Protein AF-A0A0C1IEH7-F1 (afdb_monomer_lite)

Sequence (112 aa):
MTMTSKEHTEKRVEEVLGSLDNVLKAETKAHFYTRLRSRMGNDEGVWTNLAAYISRPTVALTFIVLLLAINLFILFSNKDTPPEDSVDNMTALAQEYHFERNSMIDQNTILP

pLDDT: mean 72.17, std 13.0, range [45.5, 95.56]

Radius of gyration: 43.82 Å; chains: 1; bounding box: 125×59×76 Å

Secondary structure (DSSP, 8-state):
----HHHHHHHHHHHHHHHHTT-------TTHHHHHHHHHGGGGHHHHHHHHHHTSHHHHHHHHHHHHHHHHHHHHHTTTS----HHHHHHHHHHHTT--S---S-S-----

Foldseek 3Di:
DDDDPVVVVVVVVVVVVVVCVPDDDDDQDPCNVVVVCVVVVCVCVPVVVVVVVCPPVVNVVVVVVVVVVVVVVVVVVCPVPDPPPPVVVVVVVVVVVPPDPDPPPDPDDDDD

Structure (mmCIF, N/CA/C/O backbone):
data_AF-A0A0C1IEH7-F1
#
_entry.id   AF-A0A0C1IEH7-F1
#
loop_
_atom_site.group_PDB
_atom_site.id
_atom_site.type_symbol
_atom_site.label_atom_id
_atom_site.label_alt_id
_atom_site.label_comp_id
_atom_site.label_asym_id
_atom_site.label_entity_id
_atom_site.label_seq_id
_atom_site.pdbx_PDB_ins_code
_atom_site.Cartn_x
_atom_site.Cartn_y
_atom_site.Cartn_z
_atom_site.occupancy
_atom_site.B_iso_or_equiv
_atom_site.auth_seq_id
_atom_site.auth_comp_id
_atom_site.auth_asym_id
_atom_site.auth_atom_id
_atom_site.pdbx_PDB_model_num
ATOM 1 N N . MET A 1 1 ? -44.699 36.491 44.236 1.00 49.25 1 MET A N 1
ATOM 2 C CA . MET A 1 1 ? -43.520 35.853 44.855 1.00 49.25 1 MET A CA 1
ATOM 3 C C . MET A 1 1 ? -42.561 35.503 43.728 1.00 49.25 1 MET A C 1
ATOM 5 O O . MET A 1 1 ? -42.859 34.607 42.955 1.00 49.25 1 MET A O 1
ATOM 9 N N . THR A 1 2 ? -41.522 36.312 43.514 1.00 53.19 2 THR A N 1
ATOM 10 C CA . THR A 1 2 ? -40.578 36.157 42.394 1.00 53.19 2 THR A CA 1
ATOM 11 C C . THR A 1 2 ? -39.394 35.317 42.859 1.00 53.19 2 THR A C 1
ATOM 13 O O . THR A 1 2 ? -38.594 35.794 43.663 1.00 53.19 2 THR A O 1
ATOM 16 N N . MET A 1 3 ? -39.312 34.069 42.396 1.00 53.28 3 MET A N 1
ATOM 17 C CA . MET A 1 3 ? -38.147 33.206 42.627 1.00 53.28 3 MET A CA 1
ATOM 18 C C . MET A 1 3 ? -36.894 33.849 42.015 1.00 53.28 3 MET A C 1
ATOM 20 O O . MET A 1 3 ? -36.952 34.454 40.942 1.00 53.28 3 MET A O 1
ATOM 24 N N . THR A 1 4 ? -35.778 33.801 42.741 1.00 64.31 4 THR A N 1
ATOM 25 C CA . THR A 1 4 ? -34.565 34.579 42.429 1.00 64.31 4 THR A CA 1
ATOM 26 C C . THR A 1 4 ? -33.636 33.809 41.482 1.00 64.31 4 THR A C 1
ATOM 28 O O . THR A 1 4 ? -33.586 32.586 41.514 1.00 64.31 4 THR A O 1
ATOM 31 N N . SER A 1 5 ? -32.872 34.510 40.633 1.00 68.75 5 SER A N 1
ATOM 32 C CA . SER A 1 5 ? -32.027 33.919 39.567 1.00 68.75 5 SER A CA 1
ATOM 33 C C . SER A 1 5 ? -31.106 32.770 40.029 1.00 68.75 5 SER A C 1
ATOM 35 O O . SER A 1 5 ? -30.920 31.796 39.302 1.00 68.75 5 SER A O 1
ATOM 37 N N . LYS A 1 6 ? -30.592 32.830 41.267 1.00 70.50 6 LYS A N 1
ATOM 38 C CA . LYS A 1 6 ? -29.720 31.789 41.842 1.00 70.50 6 LYS A CA 1
ATOM 39 C C . LYS A 1 6 ? -30.426 30.441 41.992 1.00 70.50 6 LYS A C 1
ATOM 41 O O . LYS A 1 6 ? -29.864 29.420 41.604 1.00 70.50 6 LYS A O 1
ATOM 46 N N . GLU A 1 7 ? -31.674 30.475 42.447 1.00 72.56 7 GLU A N 1
ATOM 47 C CA . GLU A 1 7 ? -32.546 29.311 42.630 1.00 72.56 7 GLU A CA 1
ATOM 48 C C . GLU A 1 7 ? -32.792 28.585 41.294 1.00 72.56 7 GLU A C 1
ATOM 50 O O . GLU A 1 7 ? -32.869 27.361 41.231 1.00 72.56 7 GLU A O 1
ATOM 55 N N . HIS A 1 8 ? -32.826 29.338 40.189 1.00 74.12 8 HIS A N 1
ATOM 56 C CA . HIS A 1 8 ? -32.987 28.800 38.838 1.00 74.12 8 HIS A CA 1
ATOM 57 C C . HIS A 1 8 ? -31.760 28.010 38.352 1.00 74.12 8 HIS A C 1
ATOM 59 O O . HIS A 1 8 ? -31.907 27.016 37.640 1.00 74.12 8 HIS A O 1
ATOM 65 N N . THR A 1 9 ? -30.553 28.442 38.724 1.00 79.06 9 THR A N 1
ATOM 66 C CA . THR A 1 9 ? -29.300 27.726 38.427 1.00 79.06 9 THR A CA 1
ATOM 67 C C . THR A 1 9 ? -29.152 26.467 39.261 1.00 79.06 9 THR A C 1
ATOM 69 O O . THR A 1 9 ? -28.836 25.425 38.698 1.00 79.06 9 THR A O 1
ATOM 72 N N . GLU A 1 10 ? -29.418 26.537 40.568 1.00 83.62 10 GLU A N 1
ATOM 73 C CA . GLU A 1 10 ? -29.344 25.365 41.452 1.00 83.62 10 GLU A CA 1
ATOM 74 C C . GLU A 1 10 ? -30.303 24.272 40.991 1.00 83.62 10 GLU A C 1
ATOM 76 O O . GLU A 1 10 ? -29.900 23.126 40.832 1.00 83.62 10 GLU A O 1
ATOM 81 N N . LYS A 1 11 ? -31.534 24.641 40.626 1.00 85.31 11 LYS A N 1
ATOM 82 C CA . LYS A 1 11 ? -32.522 23.684 40.125 1.00 85.31 11 LYS A CA 1
ATOM 83 C C . LYS A 1 11 ? -32.096 22.999 38.821 1.00 85.31 11 LYS A C 1
ATOM 85 O O . LYS A 1 11 ? -32.364 21.818 38.644 1.00 85.31 11 LYS A O 1
ATOM 90 N N . ARG A 1 12 ? -31.411 23.716 37.921 1.00 84.69 12 ARG A N 1
ATOM 91 C CA . ARG A 1 12 ? -30.862 23.140 36.679 1.00 84.69 12 ARG A CA 1
ATOM 92 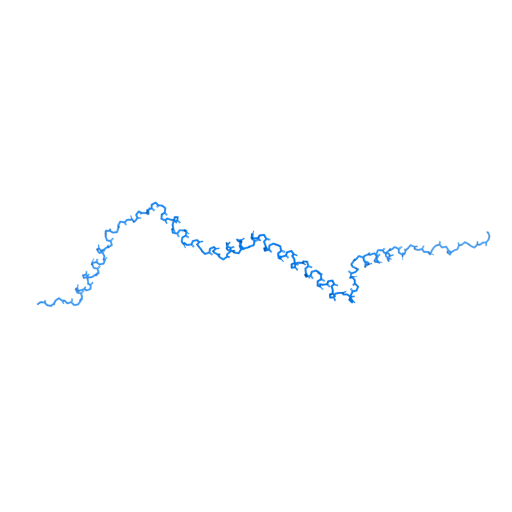C C . ARG A 1 12 ? -29.650 22.253 36.929 1.00 84.69 12 ARG A C 1
ATOM 94 O O . ARG A 1 12 ? -29.476 21.266 36.226 1.00 84.69 12 ARG A O 1
ATOM 101 N N . VAL A 1 13 ? -28.810 22.608 37.897 1.00 85.38 13 VAL A N 1
ATOM 102 C CA . VAL A 1 13 ? -27.681 21.769 38.311 1.00 85.38 13 VAL A CA 1
ATOM 103 C C . VAL A 1 13 ? -28.206 20.464 38.909 1.00 85.38 13 VAL A C 1
ATOM 105 O O . VAL A 1 13 ? -27.769 19.401 38.484 1.00 85.38 13 VAL A O 1
ATOM 108 N N . GLU A 1 14 ? -29.202 20.536 39.792 1.00 85.38 14 GLU A N 1
ATOM 109 C CA . GLU A 1 14 ? -29.869 19.367 40.379 1.00 85.38 14 GLU A CA 1
ATOM 110 C C . GLU A 1 14 ? -30.543 18.491 39.306 1.00 85.38 14 GLU A C 1
ATOM 112 O O . GLU A 1 14 ? -30.441 17.270 39.336 1.00 85.38 14 GLU A O 1
ATOM 117 N N . GLU A 1 15 ? -31.179 19.106 38.304 1.00 85.75 15 GLU A N 1
ATOM 118 C CA . GLU A 1 15 ? -31.812 18.406 37.178 1.00 85.75 15 GLU A CA 1
ATOM 119 C C . GLU A 1 15 ? -30.787 17.691 36.280 1.00 85.75 15 GLU A C 1
ATOM 121 O O . GLU A 1 15 ? -31.002 16.549 35.869 1.00 85.75 15 GLU A O 1
ATOM 126 N N . VAL A 1 16 ? -29.642 18.325 36.007 1.00 85.38 16 VAL A N 1
ATOM 127 C CA . VAL A 1 16 ? -28.548 17.710 35.240 1.00 85.38 16 VAL A CA 1
ATOM 128 C C . VAL A 1 16 ? -27.919 16.563 36.025 1.00 85.38 16 VAL A C 1
ATOM 130 O O . VAL A 1 16 ? -27.722 15.490 35.457 1.00 85.38 16 VAL A O 1
ATOM 133 N N . LEU A 1 17 ? -27.647 16.750 37.317 1.00 83.75 17 LEU A N 1
ATOM 134 C CA . LEU A 1 17 ? -27.099 15.701 38.178 1.00 83.75 17 LEU A CA 1
ATOM 135 C C . LEU A 1 17 ? -28.075 14.521 38.311 1.00 83.75 17 LEU A C 1
ATOM 137 O O . LEU A 1 17 ? -27.674 13.377 38.114 1.00 83.75 17 LEU A O 1
ATOM 141 N N . GLY A 1 18 ? -29.371 14.788 38.490 1.00 83.88 18 GLY A N 1
ATOM 142 C CA . GLY A 1 18 ? -30.413 13.758 38.529 1.00 83.88 18 GLY A CA 1
ATOM 143 C C . GLY A 1 18 ? -30.600 13.002 37.205 1.00 83.88 18 GLY A C 1
ATOM 144 O O . GLY A 1 18 ? -31.035 11.849 37.207 1.00 83.88 18 GLY A O 1
ATOM 145 N N . SER A 1 19 ? -30.229 13.597 36.064 1.00 79.88 19 SER A N 1
ATOM 146 C CA . SER A 1 19 ? -30.255 12.910 34.761 1.00 79.88 19 SER A CA 1
ATOM 147 C C . SER A 1 19 ? -29.176 11.826 34.618 1.00 79.88 19 SER A C 1
ATOM 149 O O . SER A 1 19 ? -29.323 10.912 33.805 1.00 79.88 19 SER A O 1
ATOM 151 N N . LEU A 1 20 ? -28.111 11.902 35.425 1.00 78.88 20 LEU A N 1
ATOM 152 C CA . LEU A 1 20 ? -26.998 10.951 35.432 1.00 78.88 20 LEU A CA 1
ATOM 153 C C . LEU A 1 20 ? -27.223 9.783 36.406 1.00 78.88 20 LEU A C 1
ATOM 155 O O . LEU A 1 20 ? -26.671 8.709 36.180 1.00 78.88 20 LEU A O 1
ATOM 159 N N . ASP A 1 21 ? -28.068 9.938 37.429 1.00 77.38 21 ASP A N 1
ATOM 160 C CA . ASP A 1 21 ? -28.323 8.897 38.444 1.00 77.38 21 ASP A CA 1
ATOM 161 C C . ASP A 1 21 ? -28.960 7.616 37.876 1.00 77.38 21 ASP A C 1
ATOM 163 O O . ASP A 1 21 ? -28.796 6.532 38.433 1.00 77.38 21 ASP A O 1
ATOM 167 N N . ASN A 1 22 ? -29.653 7.711 36.737 1.00 73.62 22 ASN A N 1
ATOM 168 C CA . ASN A 1 22 ? -30.258 6.565 36.049 1.00 73.62 22 ASN A CA 1
ATOM 169 C C . ASN A 1 22 ? -29.436 6.065 34.848 1.00 73.62 22 ASN A C 1
ATOM 171 O O . ASN A 1 22 ? -29.938 5.284 34.034 1.00 73.62 22 ASN A O 1
ATOM 175 N N . VAL A 1 23 ? -28.175 6.494 34.709 1.00 74.56 23 VAL A N 1
ATOM 176 C CA . VAL A 1 23 ? -27.283 5.955 33.676 1.00 74.56 23 VAL A CA 1
ATOM 177 C C . VAL A 1 23 ? -26.939 4.506 34.012 1.00 74.56 23 VAL A C 1
ATOM 179 O O . VAL A 1 23 ? -26.083 4.187 34.833 1.00 74.56 23 VAL A O 1
ATOM 182 N N . LEU A 1 24 ? -27.626 3.594 33.332 1.00 75.31 24 LEU A N 1
ATOM 183 C CA . LEU A 1 24 ? -27.252 2.191 33.295 1.00 75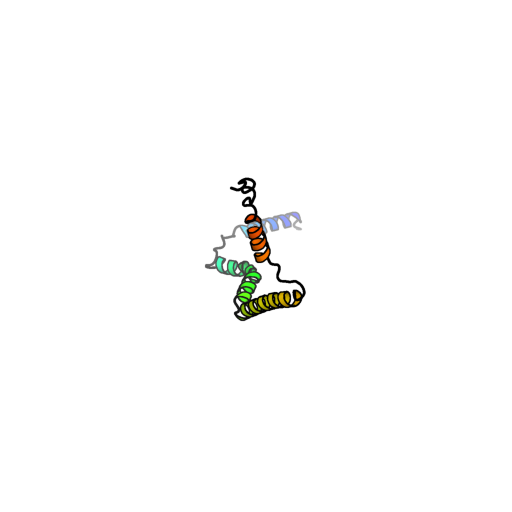.31 24 LEU A CA 1
ATOM 184 C C . LEU A 1 24 ? -26.057 2.015 32.357 1.00 75.31 24 LEU A C 1
ATOM 186 O O . LEU A 1 24 ? -25.960 2.657 31.306 1.00 75.31 24 LEU A O 1
ATOM 190 N N . LYS A 1 25 ? -25.152 1.101 32.718 1.00 71.88 25 LYS A N 1
ATOM 191 C CA . LYS A 1 25 ? -24.072 0.661 31.832 1.00 71.88 25 LYS A CA 1
ATOM 192 C C . LYS A 1 25 ? -24.697 0.187 30.520 1.00 71.88 25 LYS A C 1
ATOM 194 O O . LYS A 1 25 ? -25.429 -0.799 30.511 1.00 71.88 25 LYS A O 1
ATOM 199 N N . ALA A 1 26 ? -24.413 0.892 29.427 1.00 73.81 26 ALA A N 1
ATOM 200 C CA . ALA A 1 26 ? -24.900 0.510 28.112 1.00 73.81 26 ALA A CA 1
ATOM 201 C C . ALA A 1 26 ? -24.361 -0.884 27.768 1.00 73.81 26 ALA A C 1
ATOM 203 O O . ALA A 1 26 ? -23.153 -1.073 27.607 1.00 73.81 26 ALA A O 1
ATOM 204 N N . GLU A 1 27 ? -25.250 -1.870 27.688 1.00 72.56 27 GLU A N 1
ATOM 205 C CA . GLU A 1 27 ? -24.885 -3.197 27.220 1.00 72.56 27 GLU A CA 1
ATOM 206 C C . GLU A 1 27 ? -24.602 -3.102 25.720 1.00 72.56 27 GLU A C 1
ATOM 208 O O . GLU A 1 27 ? -25.459 -2.731 24.910 1.00 72.56 27 GLU A O 1
ATOM 213 N N . THR A 1 28 ? -23.358 -3.367 25.333 1.00 70.50 28 THR A N 1
ATOM 214 C CA . THR A 1 28 ? -22.964 -3.353 23.931 1.00 70.50 28 THR A CA 1
ATOM 215 C C . THR A 1 28 ? -23.732 -4.447 23.203 1.00 70.50 28 THR A C 1
ATOM 217 O O . THR A 1 28 ? -23.503 -5.636 23.413 1.00 70.50 28 THR A O 1
ATOM 220 N N . LYS A 1 29 ? -24.637 -4.042 22.307 1.00 75.25 29 LYS A N 1
ATOM 221 C CA . LYS A 1 29 ? -25.380 -4.967 21.447 1.00 75.25 29 LYS A CA 1
ATOM 222 C C . LYS A 1 29 ? -24.395 -5.875 20.697 1.00 75.25 29 LYS A C 1
ATOM 224 O O . LYS A 1 29 ? -23.371 -5.397 20.199 1.00 75.25 29 LYS A O 1
ATOM 229 N N . ALA A 1 30 ? -24.703 -7.169 20.596 1.00 77.69 30 ALA A N 1
ATOM 230 C CA . ALA A 1 30 ? -23.863 -8.131 19.882 1.00 77.69 30 ALA A CA 1
ATOM 231 C C . ALA A 1 30 ? -23.465 -7.599 18.487 1.00 77.69 30 ALA A C 1
ATOM 233 O O . ALA A 1 30 ? -24.291 -7.041 17.760 1.00 77.69 30 ALA A O 1
ATOM 234 N N . HIS A 1 31 ? -22.185 -7.740 18.128 1.00 80.19 31 HIS A N 1
ATOM 235 C CA . HIS A 1 31 ? -21.574 -7.240 16.881 1.00 80.19 31 HIS A CA 1
ATOM 236 C C . HIS A 1 31 ? -21.501 -5.710 16.698 1.00 80.19 31 HIS A C 1
ATOM 238 O O . HIS A 1 31 ? -21.123 -5.251 15.616 1.00 80.19 31 HIS A O 1
ATOM 244 N N . PHE A 1 32 ? -21.790 -4.897 17.724 1.00 83.75 32 PHE A N 1
ATOM 245 C CA . PHE A 1 32 ? -21.575 -3.444 17.659 1.00 83.75 32 PHE A CA 1
ATOM 246 C C . PHE A 1 32 ? -20.119 -3.104 17.318 1.00 83.75 32 PHE A C 1
ATOM 248 O O . PHE A 1 32 ? -19.869 -2.322 16.403 1.00 83.75 32 PHE A O 1
ATOM 255 N N . TYR A 1 33 ? -19.166 -3.772 17.977 1.00 82.81 33 TYR A N 1
ATOM 256 C CA . TYR A 1 33 ? -17.737 -3.598 17.720 1.00 82.81 33 TYR A CA 1
ATOM 257 C C . TYR A 1 33 ? -17.369 -3.903 16.264 1.00 82.81 33 TYR A C 1
ATOM 259 O O . TYR A 1 33 ? -16.662 -3.123 15.641 1.00 82.81 33 TYR A O 1
ATOM 267 N N . THR A 1 34 ? -17.900 -4.981 15.682 1.00 85.62 34 THR A N 1
ATOM 268 C CA . THR A 1 34 ? -17.637 -5.358 14.284 1.00 85.62 34 THR A CA 1
ATOM 269 C C . THR A 1 34 ? -18.161 -4.312 13.302 1.00 85.62 34 THR A C 1
ATOM 271 O O . THR A 1 34 ? -17.453 -3.926 12.377 1.00 85.62 34 THR A O 1
ATOM 274 N N . ARG A 1 35 ? -19.384 -3.806 13.510 1.00 82.81 35 ARG A N 1
ATOM 275 C CA . ARG A 1 35 ? -19.963 -2.757 12.651 1.00 82.81 35 ARG A CA 1
ATOM 276 C C . ARG A 1 35 ? -19.214 -1.437 12.786 1.00 82.81 35 ARG A C 1
ATOM 278 O O . ARG A 1 35 ? -18.987 -0.754 11.793 1.00 82.81 35 ARG A O 1
ATOM 285 N N . LEU A 1 36 ? -18.824 -1.096 14.008 1.00 83.94 36 LEU A N 1
ATOM 286 C CA . LEU A 1 36 ? -18.050 0.098 14.300 1.00 83.94 36 LEU A CA 1
ATOM 287 C C . LEU A 1 36 ? -16.648 0.012 13.674 1.00 83.94 36 LEU A C 1
ATOM 289 O O . LEU A 1 36 ? -16.220 0.938 12.992 1.00 83.94 36 LEU A O 1
ATOM 293 N N . ARG A 1 37 ? -15.981 -1.137 13.819 1.00 80.38 37 ARG A N 1
ATOM 294 C CA . ARG A 1 37 ? -14.690 -1.449 13.197 1.00 80.38 37 ARG A CA 1
ATOM 295 C C . ARG A 1 37 ? -14.776 -1.428 11.675 1.00 80.38 37 ARG A C 1
ATOM 297 O O . ARG A 1 37 ? -13.873 -0.901 11.054 1.00 80.38 37 ARG A O 1
ATOM 304 N N . SER A 1 38 ? -15.849 -1.939 11.074 1.00 78.00 38 SER A N 1
ATOM 305 C CA . SER A 1 38 ? -16.050 -1.890 9.619 1.00 78.00 38 SER A CA 1
ATOM 306 C C . SER A 1 38 ? -16.225 -0.462 9.098 1.00 78.00 38 SER A C 1
ATOM 308 O O . SER A 1 38 ? -15.761 -0.158 8.007 1.00 78.00 38 SER A O 1
ATOM 310 N N . ARG A 1 39 ? -16.854 0.431 9.872 1.00 75.56 39 ARG A N 1
ATOM 311 C CA . ARG A 1 39 ? -16.976 1.848 9.494 1.00 75.56 39 ARG A CA 1
ATOM 312 C C . ARG A 1 39 ? -15.684 2.636 9.710 1.00 75.56 39 ARG A C 1
ATOM 314 O O . ARG A 1 39 ? -15.415 3.531 8.923 1.00 75.56 39 ARG A O 1
ATOM 321 N N . MET A 1 40 ? -14.902 2.304 10.740 1.00 77.38 40 MET A N 1
ATOM 322 C CA . MET A 1 40 ? -13.601 2.936 11.005 1.00 77.38 40 MET A CA 1
ATOM 323 C C . MET A 1 40 ? -12.447 2.351 10.176 1.00 77.38 40 MET A C 1
ATOM 325 O O . MET A 1 40 ? -11.488 3.050 9.899 1.00 77.38 40 MET A O 1
ATOM 329 N N . GLY A 1 41 ? -12.519 1.084 9.767 1.00 66.25 41 GLY A N 1
ATOM 330 C CA . GLY A 1 41 ? -11.476 0.397 8.993 1.00 66.25 41 GLY A CA 1
ATOM 331 C C . GLY A 1 41 ? -11.490 0.708 7.495 1.00 66.25 41 GLY A C 1
ATOM 332 O O . GLY A 1 41 ? -10.659 0.194 6.759 1.00 66.25 41 GLY A O 1
ATOM 333 N N . ASN A 1 42 ? -12.413 1.551 7.025 1.00 59.09 42 ASN A N 1
ATOM 334 C CA . ASN A 1 42 ? -12.491 1.940 5.614 1.00 59.09 42 ASN A CA 1
ATOM 335 C C . ASN A 1 42 ? -11.368 2.897 5.167 1.00 59.09 42 ASN A C 1
ATOM 337 O O . ASN A 1 42 ? -11.268 3.188 3.974 1.00 59.09 42 ASN A O 1
ATOM 341 N N . ASP A 1 43 ? -10.486 3.323 6.073 1.00 58.09 43 ASP A N 1
ATOM 342 C CA . ASP A 1 43 ? -9.274 4.083 5.735 1.00 58.09 43 ASP A CA 1
ATOM 343 C C . ASP A 1 43 ? -8.245 3.247 4.945 1.00 58.09 43 ASP A C 1
ATOM 345 O O . ASP A 1 43 ? -7.295 3.779 4.372 1.00 58.09 43 ASP A O 1
ATOM 349 N N . GLU A 1 44 ? -8.469 1.937 4.817 1.00 59.84 44 GLU A N 1
ATOM 350 C CA . GLU A 1 44 ? -7.701 1.045 3.942 1.00 59.84 44 GLU A CA 1
ATOM 351 C C . GLU A 1 44 ? -7.952 1.308 2.442 1.00 59.84 44 GLU A C 1
ATOM 353 O O . GLU A 1 44 ? -7.227 0.798 1.587 1.00 59.84 44 GLU A O 1
ATOM 358 N N . GLY A 1 45 ? -8.949 2.131 2.091 1.00 63.25 45 GLY A N 1
ATOM 359 C CA . GLY A 1 45 ? -9.435 2.295 0.720 1.00 63.25 45 GLY A CA 1
ATOM 360 C C . GLY A 1 45 ? -8.362 2.642 -0.314 1.00 63.25 45 GLY A C 1
ATOM 361 O O . GLY A 1 45 ? -8.439 2.163 -1.439 1.00 63.25 45 GLY A O 1
ATOM 362 N N . VAL A 1 46 ? -7.332 3.421 0.023 1.00 69.81 46 VAL A N 1
ATOM 363 C CA . VAL A 1 46 ? -6.333 3.848 -0.976 1.00 69.81 46 VAL A CA 1
ATOM 364 C C . VAL A 1 46 ? -5.359 2.718 -1.322 1.00 69.81 46 VAL A C 1
ATOM 366 O O . VAL A 1 46 ? -5.136 2.433 -2.498 1.00 69.81 46 VAL A O 1
ATOM 369 N N .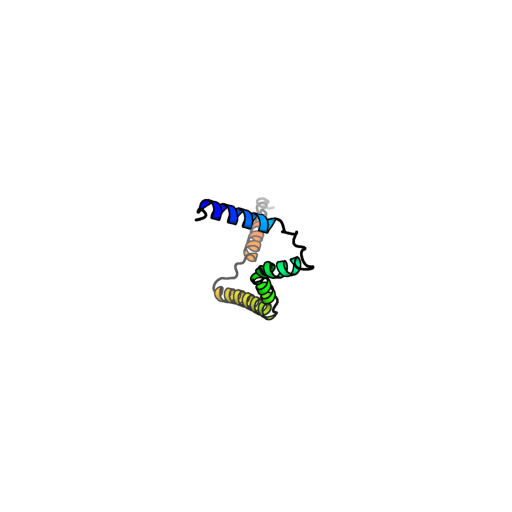 TRP A 1 47 ? -4.831 2.023 -0.311 1.00 70.19 47 TRP A N 1
ATOM 370 C CA . TRP A 1 47 ? -3.908 0.901 -0.502 1.00 70.19 47 TRP A CA 1
ATOM 371 C C . TRP A 1 47 ? -4.617 -0.342 -1.031 1.00 70.19 47 TRP A C 1
ATOM 373 O O . TRP A 1 47 ? -4.089 -1.015 -1.915 1.00 70.19 47 TRP A O 1
ATOM 383 N N . THR A 1 48 ? -5.836 -0.611 -0.564 1.00 69.94 48 THR A N 1
ATOM 384 C CA . THR A 1 48 ? -6.641 -1.747 -1.026 1.00 69.94 48 THR A CA 1
ATOM 385 C C . THR A 1 48 ? -7.110 -1.545 -2.465 1.00 69.94 48 THR A C 1
ATOM 387 O O . THR A 1 48 ? -7.055 -2.484 -3.259 1.00 69.94 48 THR A O 1
ATOM 390 N N . ASN A 1 49 ? -7.478 -0.318 -2.857 1.00 68.38 49 ASN A N 1
ATOM 391 C CA . ASN A 1 49 ? -7.787 -0.017 -4.256 1.00 68.38 49 ASN A CA 1
ATOM 392 C C . ASN A 1 49 ? -6.542 -0.080 -5.145 1.00 68.38 49 ASN A C 1
ATOM 394 O O . ASN A 1 49 ? -6.632 -0.592 -6.257 1.00 68.38 49 ASN A O 1
ATOM 398 N N . LEU A 1 50 ? -5.380 0.380 -4.670 1.00 70.31 50 LEU A N 1
ATOM 399 C CA . LEU A 1 50 ? -4.128 0.277 -5.422 1.00 70.31 50 LEU A CA 1
ATOM 400 C C . LEU A 1 50 ? -3.694 -1.187 -5.607 1.00 70.31 50 LEU A C 1
ATOM 402 O O . LEU A 1 50 ? -3.310 -1.578 -6.708 1.00 70.31 50 LEU A O 1
ATOM 406 N N . ALA A 1 51 ? -3.837 -2.020 -4.572 1.00 71.12 51 ALA A N 1
ATOM 407 C CA . ALA A 1 51 ? -3.580 -3.459 -4.638 1.00 71.12 51 ALA A CA 1
ATOM 408 C C . ALA A 1 51 ? -4.560 -4.180 -5.581 1.00 71.12 51 ALA A C 1
ATOM 410 O O . ALA A 1 51 ? -4.146 -5.020 -6.381 1.00 71.12 51 ALA A O 1
ATOM 411 N N . ALA A 1 52 ? -5.844 -3.812 -5.549 1.00 72.62 52 ALA A N 1
ATOM 412 C CA . ALA A 1 52 ? -6.850 -4.314 -6.484 1.00 72.62 52 ALA A CA 1
ATOM 413 C C . ALA A 1 52 ? -6.635 -3.820 -7.928 1.00 72.62 52 ALA A C 1
ATOM 415 O O . ALA A 1 52 ? -7.089 -4.455 -8.880 1.00 72.62 52 ALA A O 1
ATOM 416 N N . TYR A 1 53 ? -5.954 -2.686 -8.109 1.00 72.44 53 TYR A N 1
ATOM 417 C CA . TYR A 1 53 ? -5.616 -2.154 -9.425 1.00 72.44 53 TYR A CA 1
ATOM 418 C C . TYR A 1 53 ? -4.386 -2.855 -10.013 1.00 72.44 53 TYR A C 1
ATOM 420 O O . TYR A 1 53 ? -4.413 -3.264 -11.171 1.00 72.44 53 TYR A O 1
ATOM 428 N N . ILE A 1 54 ? -3.344 -3.070 -9.205 1.00 75.31 54 ILE A N 1
ATOM 429 C CA . ILE A 1 54 ? -2.122 -3.793 -9.597 1.00 75.31 54 ILE A CA 1
ATOM 430 C C . ILE A 1 54 ? -2.402 -5.274 -9.883 1.00 75.31 54 ILE A C 1
ATOM 432 O O . ILE A 1 54 ? -1.755 -5.860 -10.748 1.00 75.31 54 ILE A O 1
ATOM 436 N N . SER A 1 55 ? -3.397 -5.878 -9.226 1.00 77.31 55 SER A N 1
ATOM 437 C CA . SER A 1 55 ? -3.797 -7.266 -9.490 1.00 77.31 55 SER A CA 1
ATOM 438 C C . SER A 1 55 ? -4.532 -7.467 -10.822 1.00 77.31 55 SER A C 1
ATOM 440 O O . SER A 1 55 ? -4.797 -8.607 -11.211 1.00 77.31 55 SER A O 1
ATOM 442 N N . ARG A 1 56 ? -4.845 -6.394 -11.565 1.00 80.19 56 ARG A N 1
ATOM 443 C CA . ARG A 1 56 ? -5.418 -6.523 -12.908 1.00 80.19 56 ARG A CA 1
ATOM 444 C C . ARG A 1 56 ? -4.339 -6.985 -13.896 1.00 80.19 56 ARG A C 1
ATOM 446 O O . ARG A 1 56 ? -3.319 -6.308 -14.033 1.00 80.19 56 ARG A O 1
ATOM 453 N N . PRO A 1 57 ? -4.578 -8.059 -14.676 1.00 77.50 57 PRO A N 1
ATOM 454 C CA . PRO A 1 57 ? -3.587 -8.605 -15.611 1.00 77.50 57 PRO A CA 1
ATOM 455 C C . PRO A 1 57 ? -3.140 -7.583 -16.669 1.00 77.50 57 PRO A C 1
ATOM 457 O O . PRO A 1 57 ? -2.000 -7.609 -17.126 1.00 77.50 57 PRO A O 1
ATOM 460 N N . THR A 1 58 ? -4.007 -6.628 -17.010 1.00 83.75 58 THR A N 1
ATOM 461 C CA . THR A 1 58 ? -3.692 -5.517 -17.914 1.00 83.75 58 THR A CA 1
ATOM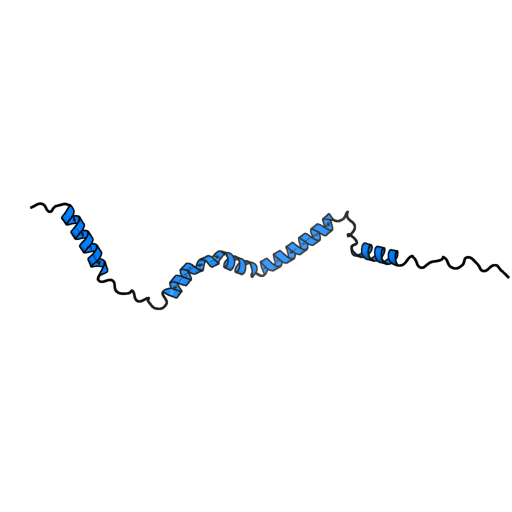 462 C C . THR A 1 58 ? -2.582 -4.613 -17.373 1.00 83.75 58 THR A C 1
ATOM 464 O O . THR A 1 58 ? -1.739 -4.177 -18.149 1.00 83.75 58 THR A O 1
ATOM 467 N N . VAL A 1 59 ? -2.542 -4.359 -16.060 1.00 84.69 59 VAL A N 1
ATOM 468 C CA . VAL A 1 59 ? -1.529 -3.486 -15.445 1.00 84.69 59 VAL A CA 1
ATOM 469 C C . VAL A 1 59 ? -0.154 -4.149 -15.498 1.00 84.69 59 VAL A C 1
ATOM 471 O O . VAL A 1 59 ? 0.813 -3.517 -15.925 1.00 84.69 59 VAL A O 1
ATOM 474 N N . ALA A 1 60 ? -0.077 -5.445 -15.183 1.00 85.25 60 ALA A N 1
ATOM 475 C CA . ALA A 1 60 ? 1.151 -6.224 -15.338 1.00 85.25 60 ALA A CA 1
ATOM 476 C C . ALA A 1 60 ? 1.660 -6.211 -16.791 1.00 85.25 60 ALA A C 1
ATOM 478 O O . ALA A 1 60 ? 2.839 -5.954 -17.030 1.00 85.25 60 ALA A O 1
ATOM 479 N N . LEU A 1 61 ? 0.764 -6.401 -17.769 1.00 90.00 61 LEU A N 1
ATOM 480 C CA . LEU A 1 61 ? 1.115 -6.354 -19.190 1.00 90.00 61 LEU A CA 1
ATOM 481 C C . LEU A 1 61 ? 1.658 -4.977 -19.601 1.00 90.00 61 LEU A C 1
ATOM 483 O O . LEU A 1 61 ? 2.702 -4.899 -20.243 1.00 90.00 61 LEU A O 1
ATOM 487 N N . THR A 1 62 ? 0.997 -3.887 -19.196 1.00 91.12 62 THR A N 1
ATOM 488 C CA . THR A 1 62 ? 1.483 -2.527 -19.485 1.00 91.12 62 THR A CA 1
ATOM 489 C C . THR A 1 62 ? 2.842 -2.253 -18.859 1.00 91.12 62 THR A C 1
ATOM 491 O O . THR A 1 62 ? 3.674 -1.603 -19.483 1.00 91.12 62 THR A O 1
ATOM 494 N N . PHE A 1 63 ? 3.099 -2.781 -17.661 1.00 90.69 63 PHE A N 1
ATOM 495 C CA . PHE A 1 63 ? 4.375 -2.607 -16.978 1.00 90.69 63 PHE A CA 1
ATOM 496 C C . PHE A 1 63 ? 5.507 -3.348 -17.697 1.00 90.69 63 PHE A C 1
ATOM 498 O O . PHE A 1 63 ? 6.578 -2.787 -17.907 1.00 90.69 63 PHE A O 1
ATOM 505 N N . ILE A 1 64 ? 5.249 -4.577 -18.154 1.00 92.69 64 ILE A N 1
ATOM 506 C CA . ILE A 1 64 ? 6.195 -5.350 -18.971 1.00 92.69 64 ILE A CA 1
ATOM 507 C C . ILE A 1 64 ? 6.505 -4.611 -20.275 1.00 92.69 64 ILE A C 1
ATOM 509 O O . ILE A 1 64 ? 7.671 -4.438 -20.616 1.00 92.69 64 ILE A O 1
ATOM 513 N N . VAL A 1 65 ? 5.478 -4.132 -20.983 1.00 95.56 65 VAL A N 1
ATOM 514 C CA . VAL A 1 65 ? 5.655 -3.371 -22.230 1.00 95.56 65 VAL A CA 1
ATOM 515 C C . VAL A 1 65 ? 6.437 -2.081 -21.984 1.00 95.56 65 VAL A C 1
ATOM 517 O O . VAL A 1 65 ? 7.325 -1.756 -22.766 1.00 95.56 65 VAL A O 1
ATOM 520 N N . LEU A 1 66 ? 6.158 -1.371 -20.888 1.00 95.31 66 LEU A N 1
ATOM 521 C CA . LEU A 1 66 ? 6.884 -0.165 -20.497 1.00 95.31 66 LEU A CA 1
ATOM 522 C C . LEU A 1 66 ? 8.367 -0.456 -20.242 1.00 95.31 66 LEU A C 1
ATOM 524 O O . LEU A 1 66 ? 9.223 0.249 -20.769 1.00 95.31 66 LEU A O 1
ATOM 528 N N . LEU A 1 67 ? 8.681 -1.507 -19.480 1.00 94.25 67 LEU A N 1
ATOM 529 C CA . LEU A 1 67 ? 10.063 -1.928 -19.238 1.00 94.25 67 LEU A CA 1
ATOM 530 C C . LEU A 1 67 ? 10.782 -2.264 -20.547 1.00 94.25 67 LEU A C 1
ATOM 532 O O . LEU A 1 67 ? 11.934 -1.872 -20.741 1.00 94.25 67 LEU A O 1
ATOM 536 N N . LEU A 1 68 ? 10.099 -2.947 -21.465 1.00 94.88 68 LEU A N 1
ATOM 537 C CA . LEU A 1 68 ? 10.643 -3.292 -22.775 1.00 94.88 68 LEU A CA 1
ATOM 538 C C . LEU A 1 68 ? 10.888 -2.041 -23.628 1.00 94.88 68 LEU A C 1
ATOM 540 O O . LEU A 1 68 ? 11.947 -1.912 -24.234 1.00 94.88 68 LEU A O 1
ATOM 544 N N . ALA A 1 69 ? 9.950 -1.092 -23.619 1.00 95.19 69 ALA A N 1
ATOM 545 C CA . ALA A 1 69 ? 10.065 0.176 -24.330 1.00 95.19 69 ALA A CA 1
ATOM 546 C C . ALA A 1 69 ? 11.222 1.033 -23.803 1.00 95.19 69 ALA A C 1
ATOM 548 O O . ALA A 1 69 ? 11.954 1.601 -24.605 1.00 95.19 69 ALA A O 1
ATOM 549 N N . ILE A 1 70 ? 11.428 1.091 -22.482 1.00 94.25 70 ILE A N 1
ATOM 550 C CA . ILE A 1 70 ? 12.559 1.807 -21.872 1.00 94.25 70 ILE A CA 1
ATOM 551 C C . ILE A 1 70 ? 13.886 1.193 -22.325 1.00 94.25 70 ILE A C 1
ATOM 553 O O . ILE A 1 70 ? 14.769 1.914 -22.779 1.00 94.25 70 ILE A O 1
ATOM 557 N N . ASN A 1 71 ? 14.018 -0.134 -22.253 1.00 90.94 71 ASN A N 1
ATOM 558 C CA . ASN A 1 71 ? 15.234 -0.816 -22.703 1.00 90.94 71 ASN A CA 1
ATOM 559 C C . ASN A 1 71 ? 15.495 -0.584 -24.197 1.00 90.94 71 ASN A C 1
ATOM 561 O O . ASN A 1 71 ? 16.620 -0.297 -24.601 1.00 90.94 71 ASN A O 1
ATOM 565 N N . LEU A 1 72 ? 14.447 -0.655 -25.019 1.00 89.38 72 LEU A N 1
ATOM 566 C CA . LEU A 1 72 ? 14.549 -0.422 -26.456 1.00 89.38 72 LEU A CA 1
ATOM 567 C C . LEU A 1 72 ? 14.888 1.043 -26.781 1.00 89.38 72 LEU A C 1
ATOM 569 O O . LEU A 1 72 ? 15.657 1.314 -27.700 1.00 89.38 72 LEU A O 1
ATOM 573 N N . PHE A 1 73 ? 14.349 1.985 -26.008 1.00 92.06 73 PHE A N 1
ATOM 574 C CA . PHE A 1 73 ? 14.660 3.405 -26.118 1.00 92.06 73 PHE A CA 1
ATOM 575 C C . PHE A 1 73 ? 16.132 3.678 -25.803 1.00 92.06 73 PHE A C 1
ATOM 577 O O . PHE A 1 73 ? 16.800 4.335 -26.593 1.00 92.06 73 PHE A O 1
ATOM 584 N N . ILE A 1 74 ? 16.662 3.106 -24.717 1.00 86.69 74 ILE A N 1
ATOM 585 C CA . ILE A 1 74 ? 18.086 3.207 -24.362 1.00 86.69 74 ILE A CA 1
ATOM 586 C C . ILE A 1 74 ? 18.963 2.643 -25.486 1.00 86.69 74 ILE A C 1
ATOM 588 O O . ILE A 1 74 ? 19.913 3.297 -25.902 1.00 86.69 74 ILE A O 1
ATOM 592 N N . LEU A 1 75 ? 18.614 1.478 -26.041 1.00 83.06 75 LEU A N 1
ATOM 593 C CA . LEU A 1 75 ? 19.348 0.886 -27.165 1.00 83.06 75 LEU A CA 1
ATOM 594 C C . LEU A 1 75 ? 19.376 1.806 -28.396 1.00 83.06 75 LEU A C 1
ATOM 596 O O . LEU A 1 75 ? 20.386 1.888 -29.090 1.00 83.06 75 LEU A O 1
ATOM 600 N N . PHE A 1 76 ? 18.274 2.498 -28.688 1.00 83.50 76 PHE A N 1
ATOM 601 C CA . PHE A 1 76 ? 18.217 3.426 -29.815 1.00 83.50 76 PHE A CA 1
ATOM 602 C C . PHE A 1 76 ? 18.899 4.766 -29.542 1.00 83.50 76 PHE A C 1
ATOM 604 O O . PHE A 1 76 ? 19.450 5.339 -30.480 1.00 83.50 76 PHE A O 1
ATOM 611 N N . SER A 1 77 ? 18.891 5.243 -28.298 1.00 77.44 77 SER A N 1
ATOM 612 C CA . SER A 1 77 ? 19.626 6.440 -27.883 1.00 77.44 77 SER A CA 1
ATOM 613 C C . SER A 1 77 ? 21.136 6.210 -27.809 1.00 77.44 77 SER A C 1
ATOM 615 O O . SER A 1 77 ? 21.889 7.140 -28.071 1.00 77.44 77 SER A O 1
ATOM 617 N N . ASN A 1 78 ? 21.582 4.983 -27.533 1.00 67.19 78 ASN A N 1
ATOM 618 C CA . ASN A 1 78 ? 22.999 4.631 -27.413 1.00 67.19 78 ASN A CA 1
ATOM 619 C C . ASN A 1 78 ? 23.628 4.156 -28.736 1.00 67.19 78 ASN A C 1
ATOM 621 O O . ASN A 1 78 ? 24.695 3.559 -28.727 1.00 67.19 78 ASN A O 1
ATOM 625 N N . LYS A 1 79 ? 23.007 4.407 -29.895 1.00 60.81 79 LYS A N 1
ATOM 626 C CA . LYS A 1 79 ? 23.574 4.007 -31.200 1.00 60.81 79 LYS A CA 1
ATOM 627 C C . LYS A 1 79 ? 24.945 4.626 -31.511 1.00 60.81 79 LYS A C 1
ATOM 629 O O . LYS A 1 79 ? 25.663 4.066 -32.333 1.00 60.81 79 LYS A O 1
ATOM 634 N N . ASP A 1 80 ? 25.299 5.722 -30.841 1.00 58.88 80 ASP A N 1
ATOM 635 C CA . ASP A 1 80 ? 26.586 6.411 -30.996 1.00 58.88 80 ASP A CA 1
ATOM 636 C C . ASP A 1 80 ? 27.580 6.109 -29.859 1.00 58.88 80 ASP A C 1
ATOM 638 O O . ASP A 1 80 ? 28.723 6.566 -29.894 1.00 58.88 80 ASP A O 1
ATOM 642 N N . THR A 1 81 ? 27.176 5.324 -28.858 1.00 60.56 81 THR A N 1
ATOM 643 C CA . THR A 1 81 ? 28.050 4.839 -27.790 1.00 60.56 81 THR A CA 1
ATOM 644 C C . THR A 1 81 ? 28.240 3.334 -27.965 1.00 60.56 81 THR A C 1
ATOM 646 O O . THR A 1 81 ? 27.279 2.579 -27.804 1.00 60.56 81 THR A O 1
ATOM 649 N N . PRO A 1 82 ? 29.461 2.864 -28.295 1.00 60.28 82 PRO A N 1
ATOM 650 C CA . PRO A 1 82 ? 29.781 1.444 -28.233 1.00 60.28 82 PRO A CA 1
ATOM 651 C C . PRO A 1 82 ? 29.312 0.884 -26.886 1.00 60.28 82 PRO A C 1
ATOM 653 O O . PRO A 1 82 ? 29.404 1.606 -25.885 1.00 60.28 82 PRO A O 1
ATOM 656 N N . PRO A 1 83 ? 28.770 -0.348 -26.843 1.00 59.72 83 PRO A N 1
ATOM 657 C CA . PRO A 1 83 ? 28.431 -0.971 -25.574 1.00 59.72 83 PRO A CA 1
ATOM 658 C C . PRO A 1 83 ? 29.661 -0.862 -24.679 1.00 59.72 83 PRO A C 1
ATOM 660 O O . PRO A 1 83 ? 30.746 -1.254 -25.085 1.00 59.72 83 PRO A O 1
ATOM 663 N N . GLU A 1 84 ? 29.506 -0.246 -23.509 1.00 56.88 84 GLU A N 1
ATOM 664 C CA . GLU A 1 84 ? 30.578 -0.107 -22.532 1.00 56.88 84 GLU A CA 1
ATOM 665 C C . GLU A 1 84 ? 30.872 -1.503 -21.963 1.00 56.88 84 GLU A C 1
ATOM 667 O O . GLU A 1 84 ? 30.295 -1.962 -20.977 1.00 56.88 84 GLU A O 1
ATOM 672 N N . ASP A 1 85 ? 31.668 -2.228 -22.738 1.00 56.16 85 ASP A N 1
ATOM 673 C CA . ASP A 1 85 ? 32.748 -3.167 -22.477 1.00 56.16 85 ASP A CA 1
ATOM 674 C C . ASP A 1 85 ? 33.243 -3.257 -21.021 1.00 56.16 85 ASP A C 1
ATOM 676 O O . ASP A 1 85 ? 34.430 -3.212 -20.705 1.00 56.16 85 ASP A O 1
ATOM 680 N N . SER A 1 86 ? 32.324 -3.503 -20.094 1.00 56.06 86 SER A N 1
ATOM 681 C CA . SER A 1 86 ? 32.642 -3.998 -18.751 1.00 56.06 86 SER A CA 1
ATOM 682 C C . SER A 1 86 ? 33.287 -5.392 -18.798 1.00 56.06 86 SER A C 1
ATOM 684 O O . SER A 1 86 ? 34.000 -5.774 -17.872 1.00 56.06 86 SER A O 1
ATOM 686 N N . VAL A 1 87 ? 33.101 -6.132 -19.897 1.00 57.12 87 VAL A N 1
ATOM 687 C CA . VAL A 1 87 ? 33.749 -7.428 -20.160 1.00 57.12 87 VAL A CA 1
ATOM 688 C C . VAL A 1 87 ? 35.119 -7.253 -20.828 1.00 57.12 87 VAL A C 1
ATOM 690 O O . VAL A 1 87 ? 36.056 -7.981 -20.496 1.00 57.12 87 VAL A O 1
ATOM 693 N N . ASP A 1 88 ? 35.275 -6.261 -21.704 1.00 59.25 88 ASP A N 1
ATOM 694 C CA . ASP A 1 88 ? 36.519 -6.033 -22.453 1.00 59.25 88 ASP A CA 1
ATOM 695 C C . ASP A 1 88 ? 37.597 -5.386 -21.572 1.00 59.25 88 ASP A 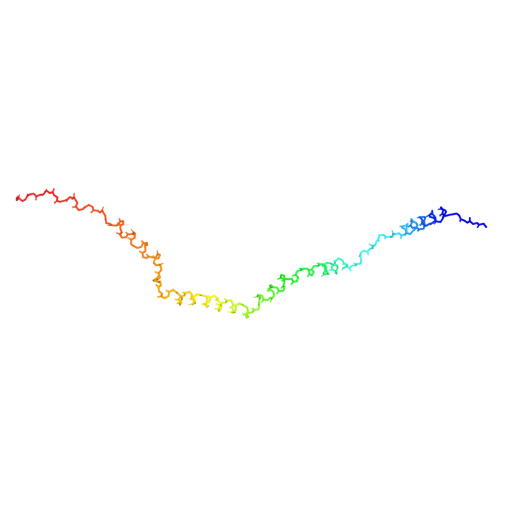C 1
ATOM 697 O O . ASP A 1 88 ? 38.752 -5.803 -21.614 1.00 59.25 88 ASP A O 1
ATOM 701 N N . ASN A 1 89 ? 37.217 -4.509 -20.634 1.00 60.56 89 ASN A N 1
ATOM 702 C CA . ASN A 1 89 ? 38.136 -3.995 -19.612 1.00 60.56 89 ASN A CA 1
ATOM 703 C C . ASN A 1 89 ? 38.674 -5.108 -18.695 1.00 60.56 89 ASN A C 1
ATOM 705 O O . ASN A 1 89 ? 39.855 -5.126 -18.366 1.00 60.56 89 ASN A O 1
ATOM 709 N N . MET A 1 90 ? 37.844 -6.078 -18.299 1.00 59.03 90 MET A N 1
ATOM 710 C CA . MET A 1 90 ? 38.291 -7.189 -17.446 1.00 59.03 90 MET A CA 1
ATOM 711 C C . MET A 1 90 ? 39.196 -8.174 -18.206 1.00 59.03 90 MET A C 1
ATOM 713 O O . MET A 1 90 ? 40.125 -8.740 -17.628 1.00 59.03 90 MET A O 1
ATOM 717 N N . THR A 1 91 ? 38.961 -8.330 -19.510 1.00 65.88 91 THR A N 1
ATOM 718 C CA . THR A 1 91 ? 39.765 -9.176 -20.405 1.00 65.88 91 THR A CA 1
ATOM 719 C C . THR A 1 91 ? 41.104 -8.516 -20.753 1.00 65.88 91 THR A C 1
ATOM 721 O O . THR A 1 91 ? 42.136 -9.184 -20.702 1.00 65.88 91 THR A O 1
ATOM 724 N N . ALA A 1 92 ? 41.116 -7.204 -21.006 1.00 66.88 92 ALA A N 1
ATOM 725 C CA . ALA A 1 92 ? 42.324 -6.413 -21.238 1.00 66.88 92 ALA A CA 1
ATOM 726 C C . ALA A 1 92 ? 43.219 -6.349 -19.988 1.00 66.88 92 ALA A C 1
ATOM 728 O O . ALA A 1 92 ? 44.423 -6.576 -20.082 1.00 66.88 92 ALA A O 1
ATOM 729 N N . LEU A 1 93 ? 42.632 -6.158 -18.799 1.00 67.00 93 LEU A N 1
ATOM 730 C CA . LEU A 1 93 ? 43.374 -6.190 -17.534 1.00 67.00 93 LEU A CA 1
ATOM 731 C C . LEU A 1 93 ? 44.003 -7.570 -17.276 1.00 67.00 93 LEU A C 1
ATOM 733 O O . LEU A 1 93 ? 45.171 -7.651 -16.909 1.00 67.00 93 LEU A O 1
ATOM 737 N N . ALA A 1 94 ? 43.277 -8.671 -17.503 1.00 70.69 94 ALA A N 1
ATOM 738 C CA . ALA A 1 94 ? 43.819 -10.025 -17.340 1.00 70.69 94 ALA A CA 1
ATOM 739 C C . ALA A 1 94 ? 44.943 -10.353 -18.344 1.00 70.69 94 ALA A C 1
ATOM 741 O O . ALA A 1 94 ? 45.880 -11.077 -18.006 1.00 70.69 94 ALA A O 1
ATOM 742 N N . GLN A 1 95 ? 44.865 -9.816 -19.565 1.00 69.50 95 GLN A N 1
ATOM 743 C CA . GLN A 1 95 ? 45.920 -9.952 -20.572 1.00 69.50 95 GLN A CA 1
ATOM 744 C C . GLN A 1 95 ? 47.182 -9.161 -20.202 1.00 69.50 95 GLN A C 1
ATOM 746 O O . GLN A 1 95 ? 48.285 -9.656 -20.427 1.00 69.50 95 GLN A O 1
ATOM 751 N N . GLU A 1 96 ? 47.040 -7.998 -19.568 1.00 61.38 96 GLU A N 1
ATOM 752 C CA . GLU A 1 96 ? 48.168 -7.181 -19.108 1.00 61.38 96 GLU A CA 1
ATOM 753 C C . GLU A 1 96 ? 48.926 -7.825 -17.930 1.00 61.38 96 GLU A C 1
ATOM 755 O O . GLU A 1 96 ? 50.155 -7.861 -17.930 1.00 61.38 96 GLU A O 1
ATOM 760 N N . TYR A 1 97 ? 48.229 -8.472 -16.986 1.00 64.69 97 TYR A N 1
ATOM 761 C CA . TYR A 1 97 ? 48.875 -9.233 -15.898 1.00 64.69 97 TYR A CA 1
ATOM 762 C C . TYR A 1 97 ? 49.637 -10.487 -16.373 1.00 64.69 97 TYR A C 1
ATOM 764 O O . TYR A 1 97 ? 50.437 -11.047 -15.619 1.00 64.69 97 TYR A O 1
ATOM 772 N N . HIS A 1 98 ? 49.406 -10.958 -17.602 1.00 65.00 98 HIS A N 1
ATOM 773 C CA . HIS A 1 98 ? 50.061 -12.147 -18.158 1.00 65.00 98 HIS A CA 1
ATOM 774 C C . HIS A 1 98 ? 51.349 -11.849 -18.944 1.00 65.00 98 HIS A C 1
ATOM 776 O O . HIS A 1 98 ? 51.974 -12.787 -19.446 1.00 65.00 98 HIS A O 1
ATOM 782 N N . PHE A 1 99 ? 51.799 -10.593 -19.013 1.00 59.34 99 PHE A N 1
ATOM 783 C CA . PHE A 1 99 ? 53.016 -10.217 -19.734 1.00 59.34 99 PHE A CA 1
ATOM 784 C C . PHE A 1 99 ? 54.081 -9.614 -18.812 1.00 59.34 99 PHE A C 1
ATOM 786 O O . PHE A 1 99 ? 54.392 -8.450 -18.940 1.00 59.34 99 PHE A O 1
ATOM 793 N N . GLU A 1 100 ? 54.672 -10.402 -17.908 1.00 58.47 100 GLU A N 1
ATOM 794 C CA . GLU A 1 100 ? 56.042 -10.168 -17.399 1.00 58.47 100 GLU A CA 1
ATOM 795 C C . GLU A 1 100 ? 56.626 -11.467 -16.808 1.00 58.47 100 GLU A C 1
ATOM 797 O O . GLU A 1 100 ? 56.995 -11.564 -15.638 1.00 58.47 100 GLU A O 1
ATOM 802 N N . ARG A 1 101 ? 56.739 -12.523 -17.626 1.00 53.50 101 ARG A N 1
ATOM 803 C CA . ARG A 1 101 ? 57.698 -13.599 -17.331 1.00 53.50 101 ARG A CA 1
ATOM 804 C C . ARG A 1 101 ? 58.965 -13.356 -18.143 1.00 53.50 101 ARG A C 1
ATOM 806 O O . ARG A 1 101 ? 59.098 -13.870 -19.245 1.00 53.50 101 ARG A O 1
ATOM 813 N N . ASN A 1 102 ? 59.850 -12.543 -17.563 1.00 51.25 102 ASN A N 1
ATOM 814 C CA . ASN A 1 102 ? 61.291 -12.435 -17.812 1.00 51.25 102 ASN A CA 1
ATOM 815 C C . ASN A 1 102 ? 61.815 -13.173 -19.060 1.00 51.25 102 ASN A C 1
ATOM 817 O O . ASN A 1 102 ? 62.188 -14.342 -18.986 1.00 51.25 102 ASN A O 1
ATOM 821 N N . SER A 1 103 ? 61.993 -12.450 -20.168 1.00 58.00 103 SER A N 1
ATOM 822 C CA . SER A 1 103 ? 62.913 -12.849 -21.246 1.00 58.00 103 SER A CA 1
ATOM 823 C C . SER A 1 103 ? 64.366 -12.432 -20.948 1.00 58.00 103 SER A C 1
ATOM 825 O O . SER A 1 103 ? 65.157 -12.219 -21.861 1.00 58.00 103 SER A O 1
ATOM 827 N N . MET A 1 104 ? 64.729 -12.283 -19.668 1.00 50.88 104 MET A N 1
ATOM 828 C CA . MET A 1 104 ? 66.047 -11.828 -19.205 1.00 50.88 104 MET A CA 1
ATOM 829 C C . MET A 1 104 ? 66.874 -12.950 -18.560 1.00 50.88 104 MET A C 1
ATOM 831 O O . MET A 1 104 ? 67.540 -12.720 -17.562 1.00 50.88 104 MET A O 1
ATOM 835 N N . ILE A 1 105 ? 66.848 -14.168 -19.107 1.00 53.31 105 ILE A N 1
ATOM 836 C CA . ILE A 1 105 ? 67.914 -15.164 -18.889 1.00 53.31 105 ILE A CA 1
ATOM 837 C C . ILE A 1 105 ? 68.159 -15.898 -20.213 1.00 53.31 105 ILE A C 1
ATOM 839 O O . ILE A 1 105 ? 67.794 -17.054 -20.367 1.00 53.31 105 ILE A O 1
ATOM 843 N N . ASP A 1 106 ? 68.729 -15.196 -21.192 1.00 51.25 106 ASP A N 1
ATOM 844 C CA . ASP A 1 106 ? 69.631 -15.811 -22.181 1.00 51.25 106 ASP A CA 1
ATOM 845 C C . ASP A 1 106 ? 70.608 -14.760 -22.744 1.00 51.25 106 ASP A C 1
ATOM 847 O O . ASP A 1 106 ? 70.823 -14.609 -23.942 1.00 51.25 106 ASP A O 1
ATOM 851 N N . GLN A 1 107 ? 71.174 -13.949 -21.8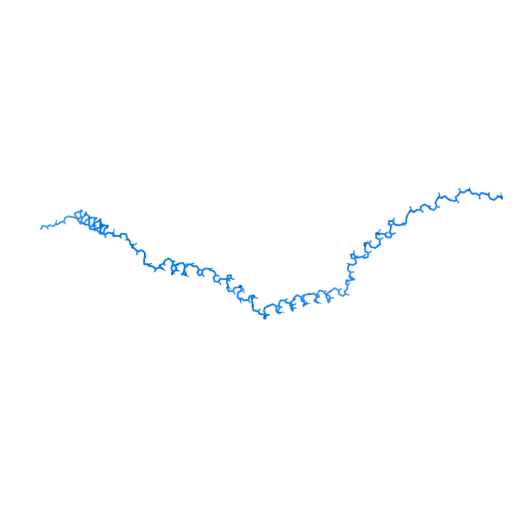47 1.00 55.72 107 GLN A N 1
ATOM 852 C CA . GLN A 1 107 ? 72.445 -13.278 -22.103 1.00 55.72 107 GLN A CA 1
ATOM 853 C C . GLN A 1 107 ? 73.514 -14.074 -21.366 1.00 55.72 107 GLN A C 1
ATOM 855 O O . GLN A 1 107 ? 73.760 -13.802 -20.195 1.00 55.72 107 GLN A O 1
ATOM 860 N N . ASN A 1 108 ? 74.082 -15.080 -22.035 1.00 56.69 108 ASN A N 1
ATOM 861 C CA . ASN A 1 108 ? 75.463 -15.563 -21.893 1.00 56.69 108 ASN A CA 1
ATOM 862 C C . ASN A 1 108 ? 75.555 -17.088 -22.047 1.00 56.69 108 ASN A C 1
ATOM 864 O O . ASN A 1 108 ? 75.764 -17.803 -21.071 1.00 56.69 108 ASN A O 1
ATOM 868 N N . THR A 1 109 ? 75.519 -17.566 -23.291 1.00 52.91 109 THR A N 1
ATOM 869 C CA . THR A 1 109 ? 76.335 -18.729 -23.659 1.00 52.91 109 THR A CA 1
ATOM 870 C C . THR A 1 109 ? 77.017 -18.433 -24.991 1.00 52.91 109 THR A C 1
ATOM 872 O O . THR A 1 109 ? 76.431 -18.523 -26.065 1.00 52.91 109 THR A O 1
ATOM 875 N N . ILE A 1 110 ? 78.254 -17.956 -24.888 1.00 52.94 110 ILE A N 1
ATOM 876 C CA . ILE A 1 110 ? 79.182 -17.724 -25.993 1.00 52.94 110 ILE A CA 1
ATOM 877 C C . ILE A 1 110 ? 79.501 -19.100 -26.614 1.00 52.94 110 ILE A C 1
ATOM 879 O O . ILE A 1 110 ? 79.873 -20.014 -25.883 1.00 52.94 110 ILE A O 1
ATOM 883 N N . LEU A 1 111 ? 79.329 -19.243 -27.936 1.00 45.50 111 LEU A N 1
ATOM 884 C CA . LEU A 1 111 ? 79.821 -20.373 -28.755 1.00 45.50 111 LEU A CA 1
ATOM 885 C C . LEU A 1 111 ? 81.356 -20.492 -28.615 1.00 45.50 111 LEU A C 1
ATOM 887 O O . LEU A 1 111 ? 81.984 -19.434 -28.513 1.00 45.50 111 LEU A O 1
ATOM 891 N N . PRO A 1 112 ? 82.024 -21.660 -28.727 1.00 47.25 112 PRO A N 1
ATOM 892 C CA . PRO A 1 112 ? 81.594 -22.995 -29.171 1.00 47.25 112 PRO A CA 1
ATOM 893 C C . PRO A 1 112 ? 81.522 -24.075 -28.073 1.00 47.25 112 PRO A C 1
ATOM 895 O O . PRO A 1 112 ? 82.065 -23.863 -26.967 1.00 47.25 112 PRO A O 1
#